Protein AF-A0A941EQD4-F1 (afdb_monomer)

Structure (mmCIF, N/CA/C/O backbone):
data_AF-A0A941EQD4-F1
#
_entry.id   AF-A0A941EQD4-F1
#
loop_
_atom_site.group_PDB
_atom_site.id
_atom_site.type_symbol
_atom_site.label_atom_id
_atom_site.label_alt_id
_atom_site.label_comp_id
_atom_site.label_asym_id
_atom_site.label_entity_id
_atom_site.label_seq_id
_atom_site.pdbx_PDB_ins_code
_atom_site.Cartn_x
_atom_site.Cartn_y
_atom_site.Cartn_z
_atom_site.occupancy
_atom_site.B_iso_or_equiv
_atom_site.auth_seq_id
_atom_site.auth_comp_id
_atom_site.auth_asym_id
_atom_site.auth_atom_id
_atom_site.pdbx_PDB_model_num
ATOM 1 N N . MET A 1 1 ? 32.012 -3.960 -13.580 1.00 45.16 1 MET A N 1
ATOM 2 C CA . MET A 1 1 ? 31.788 -3.316 -14.889 1.00 45.16 1 MET A CA 1
ATOM 3 C C . MET A 1 1 ? 30.312 -3.481 -15.205 1.00 45.16 1 MET A C 1
ATOM 5 O O . MET A 1 1 ? 29.907 -4.589 -15.513 1.00 45.16 1 MET A O 1
ATOM 9 N N . GLY A 1 2 ? 29.496 -2.460 -14.940 1.00 54.94 2 GLY A N 1
ATOM 10 C CA . GLY A 1 2 ? 28.054 -2.496 -15.216 1.00 54.94 2 GLY A CA 1
ATOM 11 C C . GLY A 1 2 ? 27.763 -1.862 -16.572 1.00 54.94 2 GLY A C 1
ATOM 12 O O . GLY A 1 2 ? 28.500 -0.973 -16.991 1.00 54.94 2 GLY A O 1
ATOM 13 N N . ASN A 1 3 ? 26.691 -2.284 -17.233 1.00 59.84 3 ASN A N 1
ATOM 14 C CA . ASN A 1 3 ? 26.283 -1.851 -18.574 1.00 59.84 3 ASN A CA 1
ATOM 15 C C . ASN A 1 3 ? 25.640 -0.442 -18.599 1.00 59.84 3 ASN A C 1
ATOM 17 O O . ASN A 1 3 ? 24.772 -0.141 -19.416 1.00 59.84 3 ASN A O 1
ATOM 21 N N . LEU A 1 4 ? 26.034 0.421 -17.658 1.00 60.41 4 LEU A N 1
ATOM 22 C CA . LEU A 1 4 ? 25.596 1.811 -17.563 1.00 60.41 4 LEU A CA 1
ATOM 23 C C . LEU A 1 4 ? 26.580 2.691 -18.333 1.00 60.41 4 LEU A C 1
ATOM 25 O O . LEU A 1 4 ? 27.538 3.212 -17.765 1.00 60.41 4 LEU A O 1
ATOM 29 N N . ASP A 1 5 ? 26.338 2.843 -19.631 1.00 65.12 5 ASP A N 1
ATOM 30 C CA . ASP A 1 5 ? 27.068 3.792 -20.468 1.00 65.12 5 ASP A CA 1
ATOM 31 C C . ASP A 1 5 ? 26.214 5.054 -20.661 1.00 65.12 5 ASP A C 1
ATOM 33 O O . ASP A 1 5 ? 25.249 5.088 -21.432 1.00 65.12 5 ASP A O 1
ATOM 37 N N . PHE A 1 6 ? 26.535 6.098 -19.897 1.00 65.38 6 PHE A N 1
ATOM 38 C CA . PHE A 1 6 ? 25.880 7.406 -19.991 1.00 65.38 6 PHE A CA 1
ATOM 39 C C . PHE A 1 6 ? 26.385 8.234 -21.179 1.00 65.38 6 PHE A C 1
ATOM 41 O O . PHE A 1 6 ? 25.791 9.265 -21.482 1.00 65.38 6 PHE A O 1
ATOM 48 N N . ASN A 1 7 ? 27.456 7.790 -21.843 1.00 62.72 7 ASN A N 1
ATOM 49 C CA . ASN A 1 7 ? 28.124 8.519 -22.913 1.00 62.72 7 ASN A CA 1
ATOM 50 C C . ASN A 1 7 ? 27.608 8.090 -24.299 1.00 62.72 7 ASN A C 1
ATOM 52 O O . ASN A 1 7 ? 27.364 8.945 -25.143 1.00 62.72 7 ASN A O 1
ATOM 56 N N . ASN A 1 8 ? 27.363 6.788 -24.517 1.00 60.94 8 ASN A N 1
ATOM 57 C CA . ASN A 1 8 ? 26.774 6.268 -25.768 1.00 60.94 8 ASN A CA 1
ATOM 58 C C . ASN A 1 8 ? 25.249 6.078 -25.716 1.00 60.94 8 ASN A C 1
ATOM 60 O O . ASN A 1 8 ? 24.570 6.229 -26.732 1.00 60.94 8 ASN A O 1
ATOM 64 N N . HIS A 1 9 ? 24.686 5.741 -24.548 1.00 65.19 9 HIS A N 1
ATOM 65 C CA . HIS A 1 9 ? 23.273 5.364 -24.411 1.00 65.19 9 HIS A CA 1
ATOM 66 C C . HIS A 1 9 ? 22.626 5.973 -23.160 1.00 65.19 9 HIS A C 1
ATOM 68 O O . HIS A 1 9 ? 22.003 5.283 -22.348 1.00 65.19 9 HIS A O 1
ATOM 74 N N . ALA A 1 10 ? 22.720 7.301 -23.031 1.00 71.38 10 ALA A N 1
ATOM 75 C CA . ALA A 1 10 ? 22.167 8.058 -21.904 1.00 71.38 10 ALA A CA 1
ATOM 76 C C . ALA A 1 10 ? 20.686 7.734 -21.611 1.00 71.38 10 ALA A C 1
ATOM 78 O O . ALA A 1 10 ? 20.308 7.573 -20.451 1.00 71.38 10 ALA A O 1
ATOM 79 N N . GLY A 1 11 ? 19.853 7.568 -22.648 1.00 69.69 11 GLY A N 1
ATOM 80 C CA . GLY A 1 11 ? 18.429 7.246 -22.488 1.00 69.69 11 GLY A CA 1
ATOM 81 C C . GLY A 1 11 ? 18.164 5.868 -21.865 1.00 69.69 11 GLY A C 1
ATOM 82 O O . GLY A 1 11 ? 17.282 5.734 -21.018 1.00 69.69 11 GLY A O 1
ATOM 83 N N . PHE A 1 12 ? 18.957 4.856 -22.228 1.00 72.75 12 PHE A N 1
ATOM 84 C CA . PHE A 1 12 ? 18.855 3.505 -21.665 1.00 72.75 12 PHE A CA 1
ATOM 85 C C . PHE A 1 12 ? 19.304 3.483 -20.200 1.00 72.75 12 PHE A C 1
ATOM 87 O O . PHE A 1 12 ? 18.604 2.958 -19.333 1.00 72.75 12 PHE A O 1
ATOM 94 N N . SER A 1 13 ? 20.435 4.123 -19.908 1.00 76.31 13 SER A N 1
ATOM 95 C CA . SER A 1 13 ? 20.984 4.197 -18.554 1.00 76.31 13 SER A CA 1
ATOM 96 C C . SER A 1 13 ? 20.047 4.948 -17.600 1.00 76.31 13 SER A C 1
ATOM 98 O O . SER A 1 13 ? 19.822 4.508 -16.471 1.00 76.31 13 SER A O 1
ATOM 100 N N . TRP A 1 14 ? 19.420 6.033 -18.068 1.00 78.31 14 TRP A N 1
ATOM 101 C CA . TRP A 1 14 ? 18.414 6.767 -17.298 1.00 78.31 14 TRP A CA 1
ATOM 102 C C . TRP A 1 14 ? 17.153 5.935 -17.038 1.00 78.31 14 TRP A C 1
ATOM 104 O O . TRP A 1 14 ? 16.650 5.920 -15.915 1.00 78.31 14 TRP A O 1
ATOM 114 N N . TYR A 1 15 ? 16.674 5.184 -18.037 1.00 73.94 15 TYR A N 1
ATOM 115 C CA . TYR A 1 15 ? 15.550 4.260 -17.867 1.00 73.94 15 TYR A CA 1
ATOM 116 C C . TYR A 1 15 ? 15.835 3.212 -16.784 1.00 73.94 15 TYR 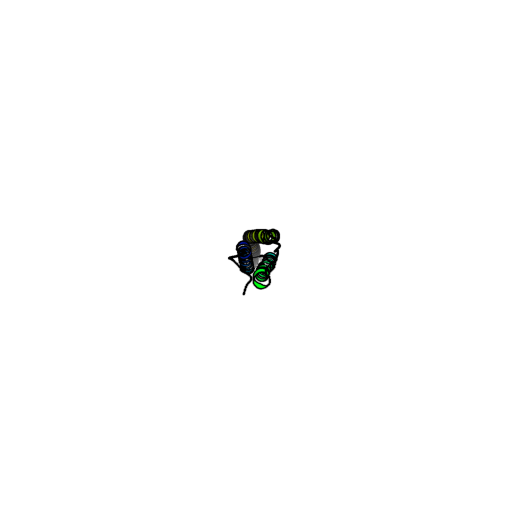A C 1
ATOM 118 O O . TYR A 1 15 ? 15.015 3.025 -15.888 1.00 73.94 15 TYR A O 1
ATOM 126 N N . CYS A 1 16 ? 17.010 2.579 -16.811 1.00 77.06 16 CYS A N 1
ATOM 127 C CA . CYS A 1 16 ? 17.413 1.587 -15.813 1.00 77.06 16 CYS A CA 1
ATOM 128 C C . CYS A 1 16 ? 17.450 2.161 -14.388 1.00 77.06 16 CYS A C 1
ATOM 130 O O . CYS A 1 16 ? 16.986 1.507 -13.453 1.00 77.06 16 CYS A O 1
ATOM 132 N N . ILE A 1 17 ? 17.940 3.394 -14.218 1.00 80.44 17 ILE A N 1
ATOM 133 C CA . ILE A 1 17 ? 17.944 4.083 -12.918 1.00 80.44 17 ILE A CA 1
ATOM 134 C C . ILE A 1 17 ? 16.521 4.388 -12.457 1.00 80.44 17 ILE A C 1
ATOM 136 O O . ILE A 1 17 ? 16.171 4.063 -11.326 1.00 80.44 17 ILE A O 1
ATOM 140 N N . LEU A 1 18 ? 15.683 4.974 -13.317 1.00 80.75 18 LEU A N 1
ATOM 141 C CA . LEU A 1 18 ? 14.283 5.269 -12.994 1.00 80.75 18 LEU A CA 1
ATOM 142 C C . LEU A 1 18 ? 13.521 3.999 -12.591 1.00 80.75 18 LEU A C 1
ATOM 144 O O . LEU A 1 18 ? 12.747 4.007 -11.633 1.00 80.75 18 LEU A O 1
ATOM 148 N N . LEU A 1 19 ? 13.774 2.899 -13.299 1.00 81.25 19 LEU A N 1
ATOM 149 C CA . LEU A 1 19 ? 13.196 1.586 -13.040 1.00 81.25 19 LEU A CA 1
ATOM 150 C C . LEU A 1 19 ? 13.639 1.039 -11.673 1.00 81.25 19 LEU A C 1
ATOM 152 O O . LEU A 1 19 ? 12.798 0.616 -10.876 1.00 81.25 19 LEU A O 1
ATOM 156 N N . ALA A 1 20 ? 14.940 1.110 -11.374 1.00 80.56 20 ALA A N 1
ATOM 157 C CA . ALA A 1 20 ? 15.501 0.682 -10.097 1.00 80.56 20 ALA A CA 1
ATOM 158 C C . ALA A 1 20 ? 14.976 1.535 -8.930 1.00 80.56 20 ALA A C 1
ATOM 160 O O . ALA A 1 20 ? 14.495 0.987 -7.938 1.00 80.56 20 ALA A O 1
ATOM 161 N N . VAL A 1 21 ? 14.984 2.865 -9.064 1.00 83.75 21 VAL A N 1
ATOM 162 C CA . VAL A 1 21 ? 14.472 3.803 -8.049 1.00 83.75 21 VAL A CA 1
ATOM 163 C C . VAL A 1 21 ? 12.985 3.562 -7.784 1.00 83.75 21 VAL A C 1
ATOM 165 O O . VAL A 1 21 ? 12.573 3.492 -6.626 1.00 83.75 21 VAL A O 1
ATOM 168 N N . SER A 1 22 ? 12.183 3.368 -8.833 1.00 79.75 22 SER A N 1
ATOM 169 C CA . SER A 1 22 ? 10.762 3.026 -8.704 1.00 79.75 22 SER A CA 1
ATOM 170 C C . SER A 1 22 ? 10.565 1.704 -7.951 1.00 79.75 22 SER A C 1
ATOM 172 O O . SER A 1 22 ? 9.764 1.639 -7.017 1.00 79.75 22 SER A O 1
ATOM 174 N N . GLY A 1 23 ? 11.334 0.662 -8.292 1.00 80.12 23 GLY A N 1
ATOM 175 C CA . GLY A 1 23 ? 11.295 -0.633 -7.606 1.00 80.12 23 GLY A CA 1
ATOM 176 C C . GLY A 1 23 ? 11.616 -0.534 -6.111 1.00 80.12 23 GLY A C 1
ATOM 177 O O . GLY A 1 23 ? 10.887 -1.094 -5.289 1.00 80.12 23 GLY A O 1
ATOM 178 N N . VAL A 1 24 ? 12.645 0.240 -5.745 1.00 83.75 24 VAL A N 1
ATOM 179 C CA . VAL A 1 24 ? 12.999 0.509 -4.338 1.00 83.75 24 VAL A CA 1
ATOM 180 C C . VAL A 1 24 ? 11.874 1.246 -3.612 1.00 83.75 24 VAL A C 1
ATOM 182 O O . VAL A 1 24 ? 11.531 0.872 -2.490 1.00 83.75 24 VAL A O 1
ATOM 185 N N . LEU A 1 25 ? 11.258 2.253 -4.241 1.00 82.75 25 LEU A N 1
ATOM 186 C CA . LEU A 1 25 ? 10.125 2.976 -3.655 1.00 82.75 25 LEU A CA 1
ATOM 187 C C . LEU A 1 25 ? 8.949 2.037 -3.350 1.00 82.75 25 LEU A C 1
ATOM 189 O O . LEU A 1 25 ? 8.408 2.068 -2.245 1.00 82.75 25 LEU A O 1
ATOM 193 N N . LEU A 1 26 ? 8.573 1.185 -4.311 1.00 79.94 26 LEU A N 1
ATOM 194 C CA . LEU A 1 26 ? 7.503 0.188 -4.169 1.00 79.94 26 LEU A CA 1
ATOM 195 C C . LEU A 1 26 ? 7.805 -0.832 -3.060 1.00 79.94 26 LEU A C 1
ATOM 197 O O . LEU A 1 26 ? 6.924 -1.154 -2.258 1.00 79.94 26 LEU A O 1
ATOM 201 N N . LEU A 1 27 ? 9.054 -1.293 -2.961 1.00 83.94 27 LEU A N 1
ATOM 202 C CA . LEU A 1 27 ? 9.502 -2.160 -1.870 1.00 83.94 27 LEU A CA 1
ATOM 203 C C . LEU A 1 27 ? 9.404 -1.458 -0.513 1.00 83.94 27 LEU A C 1
ATOM 205 O O . LEU A 1 27 ? 8.849 -2.035 0.419 1.00 83.94 27 LEU A O 1
ATOM 209 N N . GLY A 1 28 ? 9.852 -0.205 -0.408 1.00 81.69 28 GLY A N 1
ATOM 210 C CA . GLY A 1 28 ? 9.721 0.596 0.812 1.00 81.69 28 GLY A CA 1
ATOM 211 C C . GLY A 1 28 ? 8.260 0.793 1.230 1.00 81.69 28 GLY A C 1
ATOM 212 O O . GLY A 1 28 ? 7.913 0.626 2.400 1.00 81.69 28 GLY A O 1
ATOM 213 N N . LEU A 1 29 ? 7.377 1.054 0.261 1.00 75.62 29 LEU A N 1
ATOM 214 C CA . LEU A 1 29 ? 5.934 1.189 0.481 1.00 75.62 29 LEU A CA 1
ATOM 215 C C . LEU A 1 29 ? 5.280 -0.117 0.968 1.00 75.62 29 LEU A C 1
ATOM 217 O O . LEU A 1 29 ? 4.332 -0.069 1.753 1.00 75.62 29 LEU A O 1
ATOM 221 N N . SER A 1 30 ? 5.788 -1.284 0.560 1.00 79.44 30 SER A N 1
ATOM 222 C CA . SER A 1 30 ? 5.282 -2.599 0.990 1.00 79.44 30 SER A CA 1
ATOM 223 C C . SER A 1 30 ? 5.468 -2.866 2.494 1.00 79.44 30 SER A C 1
ATOM 225 O O . SER A 1 30 ? 4.657 -3.550 3.137 1.00 79.44 30 SER A O 1
ATOM 227 N N . VAL A 1 31 ? 6.515 -2.292 3.094 1.00 78.56 31 VAL A N 1
ATOM 228 C CA . VAL A 1 31 ? 6.846 -2.513 4.511 1.00 78.56 31 VAL A CA 1
ATOM 229 C C . VAL A 1 31 ? 5.975 -1.664 5.448 1.00 78.56 31 VAL A C 1
ATOM 231 O O . VAL A 1 31 ? 5.867 -1.986 6.631 1.00 78.56 31 VAL A O 1
ATOM 234 N N . LEU A 1 32 ? 5.291 -0.633 4.936 1.00 77.06 32 LEU A N 1
ATOM 235 C CA . LEU A 1 32 ? 4.507 0.298 5.750 1.00 77.06 32 LEU A CA 1
ATOM 236 C C . LEU A 1 32 ? 3.356 -0.399 6.509 1.00 77.06 32 LEU A C 1
ATOM 238 O O . LEU A 1 32 ? 2.511 -1.074 5.903 1.00 77.06 32 LEU A O 1
ATOM 242 N N . PRO A 1 33 ? 3.262 -0.202 7.839 1.00 61.28 33 PRO A N 1
ATOM 243 C CA . PRO A 1 33 ? 2.171 -0.741 8.637 1.00 61.28 33 PRO A CA 1
ATOM 244 C C . PRO A 1 33 ? 0.870 0.017 8.333 1.00 61.28 33 PRO A C 1
ATOM 246 O O . PRO A 1 33 ? 0.769 1.221 8.546 1.00 61.28 33 PRO A O 1
ATOM 249 N N . GLY A 1 34 ? -0.147 -0.694 7.837 1.00 64.44 34 GLY A N 1
ATOM 250 C CA . GLY A 1 34 ? -1.462 -0.118 7.515 1.00 64.44 34 GLY A CA 1
ATOM 251 C C . GLY A 1 34 ? -1.992 -0.472 6.125 1.00 64.44 34 GLY A C 1
ATOM 252 O O . GLY A 1 34 ? -3.183 -0.287 5.871 1.00 64.44 34 GLY A O 1
ATOM 253 N N . LEU A 1 35 ? -1.152 -1.030 5.249 1.00 64.38 35 LEU A N 1
ATOM 254 C CA . LEU A 1 35 ? -1.599 -1.577 3.971 1.00 64.38 35 LEU A CA 1
ATOM 255 C C . LEU A 1 35 ? -2.291 -2.932 4.160 1.00 64.38 35 LEU A C 1
ATOM 257 O O . LEU A 1 35 ? -1.882 -3.762 4.973 1.00 64.38 35 LEU A O 1
ATOM 261 N N . ASN A 1 36 ? -3.337 -3.159 3.364 1.00 71.00 36 ASN A N 1
ATOM 262 C CA . ASN A 1 36 ? -4.022 -4.446 3.288 1.00 71.00 36 ASN A CA 1
ATOM 263 C C . ASN A 1 36 ? -3.044 -5.539 2.811 1.00 71.00 36 ASN A C 1
ATOM 265 O O . ASN A 1 36 ? -2.132 -5.234 2.043 1.00 71.00 36 ASN A O 1
ATOM 269 N N . VAL A 1 37 ? -3.229 -6.799 3.223 1.00 78.06 37 VAL A N 1
ATOM 270 C CA 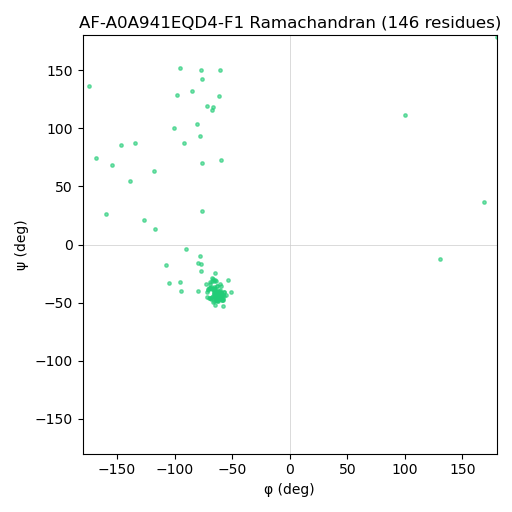. VAL A 1 37 ? -2.294 -7.903 2.899 1.00 78.06 37 VAL A CA 1
ATOM 271 C C . VAL A 1 37 ? -2.087 -8.027 1.389 1.00 78.06 37 VAL A C 1
ATOM 273 O O . VAL A 1 37 ? -0.950 -8.086 0.932 1.00 78.06 37 VAL A O 1
ATOM 276 N N . ALA A 1 38 ? -3.173 -7.936 0.614 1.00 71.50 38 ALA A N 1
ATOM 277 C CA . ALA A 1 38 ? -3.109 -7.879 -0.844 1.00 71.50 38 ALA A CA 1
ATOM 278 C C . ALA A 1 38 ? -2.263 -6.689 -1.333 1.00 71.50 38 ALA A C 1
ATOM 280 O O . ALA A 1 38 ? -1.354 -6.866 -2.132 1.00 71.50 38 ALA A O 1
ATOM 281 N N . GLY A 1 39 ? -2.479 -5.488 -0.789 1.00 72.19 39 GLY A N 1
ATOM 282 C CA . GLY A 1 39 ? -1.671 -4.313 -1.123 1.00 72.19 39 GLY A CA 1
ATOM 283 C C . GLY A 1 39 ? -0.180 -4.534 -0.860 1.00 72.19 39 GLY A C 1
ATOM 284 O O . GLY A 1 39 ? 0.635 -4.232 -1.723 1.00 72.19 39 GLY A O 1
ATOM 285 N N . ARG A 1 40 ? 0.198 -5.121 0.281 1.00 78.62 40 ARG A N 1
ATOM 286 C CA . ARG A 1 40 ? 1.608 -5.418 0.594 1.00 78.62 40 ARG A CA 1
ATOM 287 C C . ARG A 1 40 ? 2.200 -6.437 -0.375 1.00 78.62 40 ARG A C 1
ATOM 289 O O . ARG A 1 40 ? 3.261 -6.186 -0.933 1.00 78.62 40 ARG A O 1
ATOM 296 N N . VAL A 1 41 ? 1.500 -7.545 -0.624 1.00 78.94 41 VAL A N 1
ATOM 297 C CA . VAL A 1 41 ? 1.974 -8.608 -1.527 1.00 78.94 41 VAL A CA 1
ATOM 298 C C . VAL A 1 41 ? 2.134 -8.089 -2.953 1.00 78.94 41 VAL A C 1
ATOM 300 O O . VAL A 1 41 ? 3.160 -8.351 -3.574 1.00 78.94 4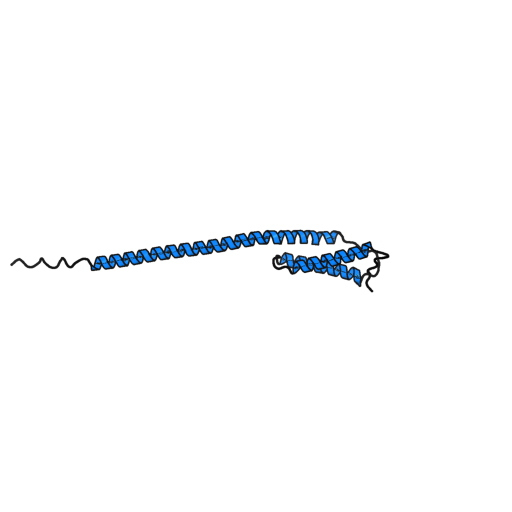1 VAL A O 1
ATOM 303 N N . LEU A 1 42 ? 1.182 -7.302 -3.464 1.00 78.94 42 LEU A N 1
ATOM 304 C CA . LEU A 1 42 ? 1.335 -6.726 -4.794 1.00 78.94 42 LEU A CA 1
ATOM 305 C C . LEU A 1 42 ? 2.469 -5.681 -4.841 1.00 78.94 42 LEU A C 1
ATOM 307 O O . LEU A 1 42 ? 3.299 -5.759 -5.740 1.00 78.94 42 LEU A O 1
ATOM 311 N N . ASN A 1 43 ? 2.583 -4.752 -3.880 1.00 80.19 43 ASN A N 1
ATOM 312 C CA . ASN A 1 43 ? 3.712 -3.802 -3.853 1.00 80.19 43 ASN A CA 1
ATOM 313 C C . ASN A 1 43 ? 5.068 -4.526 -3.755 1.00 80.19 43 ASN A C 1
ATOM 315 O O . ASN A 1 43 ? 6.033 -4.096 -4.380 1.00 80.19 43 ASN A O 1
ATOM 319 N N . LEU A 1 44 ? 5.131 -5.648 -3.026 1.00 81.56 44 LEU A N 1
ATOM 320 C CA . LEU A 1 44 ? 6.318 -6.499 -2.941 1.00 81.56 44 LEU A CA 1
ATOM 321 C C . LEU A 1 44 ? 6.650 -7.146 -4.294 1.00 81.56 44 LEU A C 1
ATOM 323 O O . LEU A 1 44 ? 7.777 -7.021 -4.756 1.00 81.56 44 LEU A O 1
ATOM 327 N N . LEU A 1 45 ? 5.680 -7.810 -4.934 1.00 81.75 45 LEU A N 1
ATOM 328 C CA . LEU A 1 45 ? 5.866 -8.493 -6.221 1.00 81.75 45 LEU A CA 1
ATOM 329 C C . LEU A 1 45 ? 6.273 -7.519 -7.326 1.00 81.75 45 LEU A C 1
ATOM 331 O O . LEU A 1 45 ? 7.218 -7.784 -8.065 1.00 81.75 45 LEU A O 1
ATOM 335 N N . PHE A 1 46 ? 5.596 -6.373 -7.416 1.00 80.44 46 PHE A N 1
ATOM 336 C CA . PHE A 1 46 ? 5.936 -5.346 -8.394 1.00 80.44 46 PHE A CA 1
ATOM 337 C C . PHE A 1 46 ? 7.262 -4.673 -8.054 1.00 80.44 46 PHE A C 1
ATOM 339 O O . PHE A 1 46 ? 8.109 -4.571 -8.930 1.00 80.44 46 PHE A O 1
ATOM 346 N N . GLY A 1 47 ? 7.503 -4.277 -6.803 1.00 78.88 47 GLY A N 1
ATOM 347 C CA . GLY A 1 47 ? 8.780 -3.684 -6.402 1.00 78.88 47 GLY A CA 1
ATOM 348 C C . GLY A 1 47 ? 9.969 -4.603 -6.688 1.00 78.88 47 GLY A C 1
ATOM 349 O O . GLY A 1 47 ? 10.958 -4.160 -7.265 1.00 78.88 47 GLY A O 1
ATOM 350 N N . LEU A 1 48 ? 9.839 -5.898 -6.386 1.00 82.62 48 LEU A N 1
ATOM 351 C CA . LEU A 1 48 ? 10.863 -6.902 -6.670 1.00 82.62 48 LEU A CA 1
ATOM 352 C C . LEU A 1 48 ? 11.009 -7.175 -8.174 1.00 82.62 48 LEU A C 1
ATOM 354 O O . LEU A 1 48 ? 12.129 -7.321 -8.650 1.00 82.62 48 LEU A O 1
ATOM 358 N N . GLY A 1 49 ? 9.911 -7.186 -8.935 1.00 81.31 49 GLY A N 1
ATOM 359 C CA . GLY A 1 49 ? 9.943 -7.312 -10.395 1.00 81.31 49 GLY A CA 1
ATOM 360 C C . GLY A 1 49 ? 10.616 -6.118 -11.077 1.00 81.31 49 GLY A C 1
ATOM 361 O O . GLY A 1 49 ? 11.461 -6.303 -11.947 1.00 81.31 49 GLY A O 1
ATOM 362 N N . PHE A 1 50 ? 10.307 -4.895 -10.640 1.00 78.06 50 PHE A N 1
ATOM 363 C CA . PHE A 1 50 ? 10.904 -3.657 -11.146 1.00 78.06 50 PHE A CA 1
ATOM 364 C C . PHE A 1 50 ? 12.381 -3.531 -10.777 1.00 78.06 50 PHE A C 1
ATOM 366 O O . PHE A 1 50 ? 13.211 -3.245 -11.640 1.00 78.06 50 PHE A O 1
ATOM 373 N N . LEU A 1 51 ? 12.720 -3.797 -9.513 1.00 82.19 51 LEU A N 1
ATOM 374 C CA . LEU A 1 51 ? 14.099 -3.776 -9.039 1.00 82.19 51 LEU A CA 1
ATOM 375 C C . LEU A 1 51 ? 14.928 -4.893 -9.686 1.00 82.19 51 LEU A C 1
ATOM 377 O O . LEU A 1 51 ? 16.047 -4.651 -10.126 1.00 82.19 51 LEU A O 1
ATOM 381 N N . GLY A 1 52 ? 14.364 -6.097 -9.793 1.00 80.31 52 GLY A N 1
ATOM 382 C CA . GLY A 1 52 ? 14.994 -7.246 -10.435 1.00 80.31 52 GLY A CA 1
ATOM 383 C C . GLY A 1 52 ? 15.232 -7.020 -11.925 1.00 80.31 52 GLY A C 1
ATOM 384 O O . GLY A 1 52 ? 16.334 -7.271 -12.403 1.00 80.31 52 GLY A O 1
ATOM 385 N N . TYR A 1 53 ? 14.249 -6.476 -12.649 1.00 74.88 53 TYR A N 1
ATOM 386 C CA . TYR A 1 53 ? 14.398 -6.155 -14.070 1.00 74.88 53 TYR A CA 1
ATOM 387 C C . TYR A 1 53 ? 15.401 -5.013 -14.300 1.00 74.88 53 TYR A C 1
ATOM 389 O O . TYR A 1 53 ? 16.216 -5.089 -15.216 1.00 74.88 53 TYR A O 1
ATOM 397 N N . GLY A 1 54 ? 15.425 -3.996 -13.430 1.00 74.44 54 GLY A N 1
ATOM 398 C CA . GLY A 1 54 ? 16.447 -2.945 -13.459 1.00 74.44 54 GLY A CA 1
ATOM 399 C C . GLY A 1 54 ? 17.851 -3.487 -13.209 1.00 74.44 54 GLY A C 1
ATOM 400 O O . GLY A 1 54 ? 18.753 -3.231 -14.002 1.00 74.44 54 GLY A O 1
ATOM 401 N N . CYS A 1 55 ? 18.033 -4.309 -12.174 1.00 77.50 55 CYS A N 1
ATOM 402 C CA . CYS A 1 55 ? 19.308 -4.982 -11.918 1.00 77.50 55 CYS A CA 1
ATOM 403 C C . CYS A 1 55 ? 19.727 -5.898 -13.075 1.00 77.50 55 CYS A C 1
ATOM 405 O O . CYS A 1 55 ? 20.902 -5.910 -13.435 1.00 77.50 55 CYS A O 1
ATOM 407 N N . TYR A 1 56 ? 18.787 -6.621 -13.691 1.00 75.94 56 TYR A N 1
ATOM 408 C CA . TYR A 1 56 ? 19.048 -7.454 -14.866 1.00 75.94 56 TYR A CA 1
ATOM 409 C C . TYR A 1 56 ? 19.600 -6.623 -16.031 1.00 75.94 56 TYR A C 1
ATOM 411 O O . TYR A 1 56 ? 20.634 -6.966 -16.603 1.00 75.94 56 TYR A O 1
ATOM 419 N N . LEU A 1 57 ? 18.968 -5.488 -16.338 1.00 75.38 57 LEU A N 1
ATOM 420 C CA . LEU A 1 57 ? 19.421 -4.596 -17.406 1.00 75.38 57 LEU A CA 1
ATOM 421 C C . LEU A 1 57 ? 20.772 -3.923 -17.102 1.00 75.38 57 LEU A C 1
ATOM 423 O O . LEU A 1 57 ? 21.534 -3.649 -18.026 1.00 75.38 57 LEU A O 1
ATOM 427 N N . ILE A 1 58 ? 21.087 -3.681 -15.825 1.00 72.69 58 ILE A N 1
ATOM 428 C CA . ILE A 1 58 ? 22.337 -3.034 -15.390 1.00 72.69 58 ILE A CA 1
ATOM 429 C C . ILE A 1 58 ? 23.526 -4.009 -15.377 1.00 72.69 58 ILE A C 1
ATOM 431 O O . ILE A 1 58 ? 24.635 -3.614 -15.738 1.00 72.69 58 ILE A O 1
ATOM 435 N N . PHE A 1 59 ? 23.325 -5.259 -14.945 1.00 73.12 59 PHE A N 1
ATOM 436 C CA . PHE A 1 59 ? 24.416 -6.220 -14.721 1.00 73.12 59 PHE A CA 1
ATOM 437 C C . PHE A 1 59 ? 24.544 -7.314 -15.785 1.00 73.12 59 PHE A C 1
ATOM 439 O O . PHE A 1 59 ? 25.654 -7.770 -16.035 1.00 73.12 59 PHE A O 1
ATOM 446 N N . LEU A 1 60 ? 23.438 -7.772 -16.375 1.00 67.62 60 LEU A N 1
ATOM 447 C CA . LEU A 1 60 ? 23.417 -8.952 -17.253 1.00 67.62 60 LEU A CA 1
ATOM 448 C C . LEU A 1 60 ? 23.243 -8.604 -18.734 1.00 67.62 60 LEU A C 1
ATOM 450 O O . LEU A 1 60 ? 23.537 -9.427 -19.601 1.00 67.62 60 LEU A O 1
ATOM 454 N N . PHE A 1 61 ? 22.790 -7.395 -19.051 1.00 64.62 61 PHE A N 1
ATOM 455 C CA . PHE A 1 61 ? 22.616 -6.960 -20.432 1.00 64.62 61 PHE A CA 1
ATOM 456 C C . PHE A 1 61 ? 23.934 -6.404 -20.989 1.00 64.62 61 PHE A C 1
ATOM 458 O O . PHE A 1 61 ? 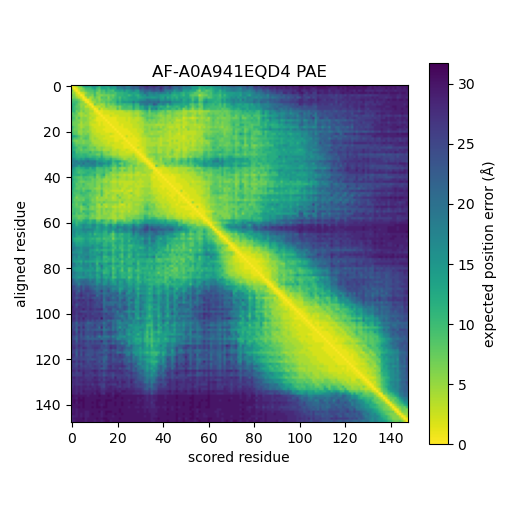24.569 -5.607 -20.319 1.00 64.62 61 PHE A O 1
ATOM 465 N N . HIS A 1 62 ? 24.356 -6.824 -22.188 1.00 60.44 62 HIS A N 1
ATOM 466 C CA . HIS A 1 62 ? 25.684 -6.512 -22.760 1.00 60.44 62 HIS A CA 1
ATOM 467 C C . HIS A 1 62 ? 25.625 -5.674 -24.059 1.00 60.44 62 HIS A C 1
ATOM 469 O O . HIS A 1 62 ? 26.623 -5.550 -24.762 1.00 60.44 62 HIS A O 1
ATOM 475 N N . GLY A 1 63 ? 24.463 -5.088 -24.381 1.00 56.53 63 GLY A N 1
ATOM 476 C CA . GLY A 1 63 ? 24.267 -4.246 -25.571 1.00 56.53 63 GLY A CA 1
ATOM 477 C C . GLY A 1 63 ? 23.595 -4.987 -26.735 1.00 56.53 63 GLY A C 1
ATOM 478 O O . GLY A 1 63 ? 24.160 -5.892 -27.335 1.00 56.53 63 GLY A O 1
ATOM 479 N N . GLY A 1 64 ? 22.359 -4.599 -27.050 1.00 64.31 64 GLY A N 1
ATOM 480 C CA . GLY A 1 64 ? 21.485 -5.176 -28.081 1.00 64.31 64 GLY A CA 1
ATOM 481 C C . GLY A 1 64 ? 20.140 -4.434 -28.108 1.00 64.31 64 GLY A C 1
ATOM 482 O O . GLY A 1 64 ? 19.946 -3.528 -27.299 1.00 64.31 64 GLY A O 1
ATOM 483 N N . GLN A 1 65 ? 19.201 -4.786 -29.000 1.00 52.41 65 GLN A N 1
ATOM 484 C CA . GLN A 1 65 ? 17.868 -4.158 -29.014 1.00 52.41 65 GLN A CA 1
ATOM 485 C C . GLN A 1 65 ? 17.075 -4.515 -27.749 1.00 52.41 65 GLN A C 1
ATOM 487 O O . GLN A 1 65 ? 16.776 -5.680 -27.494 1.00 52.41 65 GLN A O 1
ATOM 492 N N . TYR A 1 66 ? 16.726 -3.503 -26.955 1.00 59.31 66 TYR A N 1
ATOM 493 C CA . TYR A 1 66 ? 15.922 -3.649 -25.743 1.00 59.31 66 TYR A CA 1
ATOM 494 C C . TYR A 1 66 ? 14.459 -3.323 -26.030 1.00 59.31 66 TYR A C 1
ATOM 496 O O . TYR A 1 66 ? 14.126 -2.247 -26.528 1.00 59.31 66 TYR A O 1
ATOM 504 N N . LEU A 1 67 ? 13.572 -4.236 -25.638 1.00 58.19 67 LEU A N 1
ATOM 505 C CA . LEU A 1 67 ? 12.142 -3.968 -25.611 1.00 58.19 67 LEU A CA 1
ATOM 506 C C . LEU A 1 67 ? 11.810 -3.182 -24.344 1.00 58.19 67 LEU A C 1
ATOM 508 O O . LEU A 1 67 ? 11.765 -3.714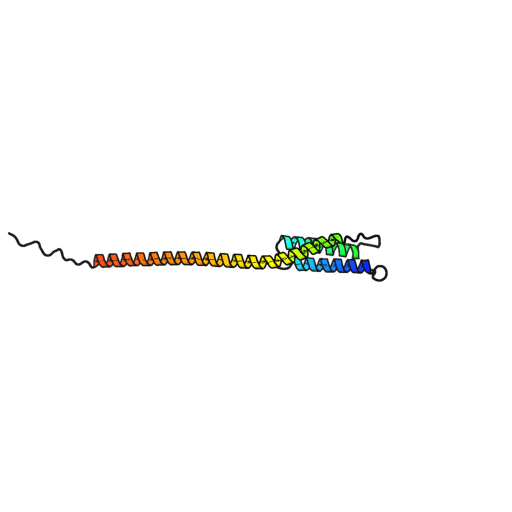 -23.231 1.00 58.19 67 LEU A O 1
ATOM 512 N N . VAL A 1 68 ? 11.587 -1.884 -24.527 1.00 62.38 68 VAL A N 1
ATOM 513 C CA . VAL A 1 68 ? 11.106 -1.012 -23.463 1.00 62.38 68 VAL A CA 1
ATOM 514 C C . VAL A 1 68 ? 9.609 -1.249 -23.294 1.00 62.38 68 VAL A C 1
ATOM 516 O O . VAL A 1 68 ? 8.777 -0.651 -23.974 1.00 62.38 68 VAL A O 1
ATOM 519 N N . PHE A 1 69 ? 9.246 -2.140 -22.374 1.00 64.44 69 PHE A N 1
ATOM 520 C CA . PHE A 1 69 ? 7.854 -2.362 -21.993 1.00 64.44 69 PHE A CA 1
ATOM 521 C C . PHE A 1 69 ? 7.362 -1.229 -21.083 1.00 64.44 69 PHE A C 1
ATOM 523 O O . PHE A 1 69 ? 7.089 -1.433 -19.902 1.00 64.44 69 PHE A O 1
ATOM 530 N N . PHE A 1 70 ? 7.191 -0.025 -21.637 1.00 60.12 70 PHE A N 1
ATOM 531 C CA . PHE A 1 70 ? 6.526 1.088 -20.941 1.00 60.12 70 PHE A CA 1
ATOM 532 C C . PHE A 1 70 ? 5.139 0.687 -20.416 1.00 60.12 70 PHE A C 1
ATOM 534 O O . PHE A 1 70 ? 4.705 1.151 -19.365 1.00 60.12 70 PHE A O 1
ATOM 541 N N . GLN A 1 71 ? 4.463 -0.241 -21.097 1.00 59.00 71 GLN A N 1
ATOM 542 C CA . GLN A 1 71 ? 3.176 -0.776 -20.664 1.00 59.00 71 GLN A CA 1
ATOM 543 C C . GLN A 1 71 ? 3.267 -1.609 -19.375 1.00 59.00 71 GLN A C 1
ATOM 545 O O . GLN A 1 71 ? 2.331 -1.589 -18.576 1.00 59.00 71 GLN A O 1
ATOM 550 N N . ALA A 1 72 ? 4.403 -2.263 -19.101 1.00 62.25 72 ALA A N 1
ATOM 551 C CA . ALA A 1 72 ? 4.619 -2.940 -17.822 1.00 62.25 72 ALA A CA 1
ATOM 552 C C . ALA A 1 72 ? 4.658 -1.942 -16.655 1.00 62.25 72 ALA A C 1
ATOM 554 O O . ALA A 1 72 ? 4.311 -2.311 -15.539 1.00 62.25 72 ALA A O 1
ATOM 555 N N . PHE A 1 73 ? 4.999 -0.674 -16.920 1.00 65.00 73 PHE A N 1
ATOM 556 C CA . PHE A 1 73 ? 4.999 0.440 -15.965 1.00 65.00 73 PHE A CA 1
ATOM 557 C C . PHE A 1 73 ? 3.599 0.997 -15.656 1.00 65.00 73 PHE A C 1
ATOM 559 O O . PHE A 1 73 ? 3.413 1.657 -14.639 1.00 65.00 73 PHE A O 1
ATOM 566 N N . ILE A 1 74 ? 2.581 0.706 -16.469 1.00 70.19 74 ILE A N 1
ATOM 567 C CA . ILE A 1 74 ? 1.202 1.153 -16.206 1.00 70.19 74 ILE A CA 1
ATOM 568 C C . ILE A 1 74 ? 0.597 0.383 -15.026 1.00 70.19 74 ILE A C 1
ATOM 570 O O . ILE A 1 74 ? -0.052 0.965 -14.155 1.00 70.19 74 ILE A O 1
ATOM 574 N N . VAL A 1 75 ? 0.862 -0.922 -14.963 1.00 67.56 75 VAL A N 1
ATOM 575 C CA . VAL A 1 75 ? 0.386 -1.806 -13.893 1.00 67.56 75 VAL A CA 1
ATOM 576 C C . VAL A 1 75 ? 0.830 -1.350 -12.492 1.00 67.56 75 VAL A C 1
ATOM 578 O O . VAL A 1 75 ? -0.050 -1.173 -11.649 1.00 67.56 75 VAL A O 1
ATOM 581 N N . PRO A 1 76 ? 2.121 -1.093 -12.197 1.00 63.78 76 PRO A N 1
ATOM 582 C CA . PRO A 1 76 ? 2.555 -0.615 -10.885 1.00 63.78 76 PRO A CA 1
ATOM 583 C C . PRO A 1 76 ? 2.028 0.789 -10.565 1.00 63.78 76 PRO A C 1
ATOM 585 O O . PRO A 1 76 ? 1.756 1.057 -9.402 1.00 63.78 76 PRO A O 1
ATOM 588 N N . VAL A 1 77 ? 1.828 1.677 -11.549 1.00 71.75 77 VAL A N 1
ATOM 589 C CA . VAL A 1 77 ? 1.269 3.021 -11.311 1.00 71.75 77 VAL A CA 1
ATOM 590 C C . VAL A 1 77 ? -0.196 2.923 -10.888 1.00 71.75 77 VAL A C 1
ATOM 592 O O . VAL A 1 77 ? -0.589 3.521 -9.885 1.00 71.75 77 VAL A O 1
ATOM 595 N N . LEU A 1 78 ? -0.999 2.110 -11.581 1.00 75.94 78 LEU A N 1
ATOM 596 C CA . LEU A 1 78 ? -2.376 1.799 -11.174 1.00 75.94 78 LEU A CA 1
ATOM 597 C C . LEU A 1 78 ? -2.417 1.205 -9.764 1.00 75.94 78 LEU A C 1
ATOM 599 O O . LEU A 1 78 ? -3.268 1.566 -8.950 1.00 75.94 78 LEU A O 1
ATOM 603 N N . LEU A 1 79 ? -1.466 0.330 -9.453 1.00 68.31 79 LEU A N 1
ATOM 604 C CA . LEU A 1 79 ? -1.357 -0.313 -8.153 1.00 68.31 79 LEU A CA 1
ATOM 605 C C . LEU A 1 79 ? -0.927 0.620 -7.031 1.00 68.31 79 LEU A C 1
ATOM 607 O O . LEU A 1 79 ? -1.438 0.512 -5.913 1.00 68.31 79 LEU A O 1
ATOM 611 N N . LEU A 1 80 ? -0.031 1.552 -7.333 1.00 69.94 80 LEU A N 1
ATOM 612 C CA . LEU A 1 80 ? 0.394 2.607 -6.432 1.00 69.94 80 LEU A CA 1
ATOM 613 C C . LEU A 1 80 ? -0.795 3.513 -6.098 1.00 69.94 80 LEU A C 1
ATOM 615 O O . LEU A 1 80 ? -1.098 3.727 -4.924 1.00 69.94 80 LEU A O 1
ATOM 619 N N . ILE A 1 81 ? -1.538 3.964 -7.113 1.00 73.44 81 ILE A N 1
ATOM 620 C CA . ILE A 1 81 ? -2.753 4.776 -6.939 1.00 73.44 81 ILE A CA 1
ATOM 621 C C . ILE A 1 81 ? -3.793 4.015 -6.108 1.00 73.44 81 ILE A C 1
ATOM 623 O O . ILE A 1 81 ? -4.398 4.582 -5.191 1.00 73.44 81 ILE A O 1
ATOM 627 N N . ASN A 1 82 ? -3.983 2.723 -6.384 1.00 69.69 82 ASN A N 1
ATOM 628 C CA . ASN A 1 82 ? -4.938 1.898 -5.652 1.00 69.69 82 ASN A CA 1
ATOM 629 C C . ASN A 1 82 ? -4.496 1.657 -4.198 1.00 69.69 82 ASN A C 1
ATOM 631 O O . ASN A 1 82 ? -5.319 1.694 -3.283 1.00 69.69 82 ASN A O 1
ATOM 635 N N . SER A 1 83 ? -3.192 1.503 -3.958 1.00 66.69 83 SER A N 1
ATOM 636 C CA . SER A 1 83 ? -2.618 1.391 -2.612 1.00 66.69 83 SER A CA 1
ATOM 637 C C . SER A 1 83 ? -2.822 2.678 -1.813 1.00 66.69 83 SER A C 1
ATOM 639 O O . SER A 1 83 ? -3.296 2.626 -0.677 1.00 66.69 83 SER A O 1
ATOM 641 N N . ILE A 1 84 ? -2.575 3.844 -2.420 1.00 70.00 84 ILE A N 1
ATOM 642 C CA . ILE A 1 84 ? -2.800 5.156 -1.790 1.00 70.00 84 ILE A CA 1
ATOM 643 C C . ILE A 1 84 ? -4.293 5.369 -1.478 1.00 70.00 84 ILE A C 1
ATOM 645 O O . ILE A 1 84 ? -4.635 5.837 -0.387 1.00 70.00 84 ILE A O 1
ATOM 649 N N . ARG A 1 85 ? -5.205 4.987 -2.386 1.00 69.62 85 ARG A N 1
ATOM 650 C CA . ARG A 1 85 ? -6.660 5.013 -2.125 1.00 69.62 85 ARG A CA 1
ATOM 651 C C . ARG A 1 85 ? -7.051 4.079 -0.981 1.00 69.62 85 ARG A C 1
ATOM 653 O O . ARG A 1 85 ? -7.790 4.500 -0.091 1.00 69.62 85 ARG A O 1
ATOM 660 N N . GLY A 1 86 ? -6.529 2.855 -0.961 1.00 63.19 86 GLY A N 1
ATOM 661 C CA . GLY A 1 86 ? -6.808 1.864 0.080 1.00 63.19 86 GLY A CA 1
ATOM 662 C C . GLY A 1 86 ? -6.413 2.337 1.480 1.00 63.19 86 GLY A C 1
ATOM 663 O O . GLY A 1 86 ? -7.190 2.178 2.423 1.00 63.19 86 GLY A O 1
ATOM 664 N N . VAL A 1 87 ? -5.259 2.996 1.613 1.00 64.12 87 VAL A N 1
ATOM 665 C CA . VAL A 1 87 ? -4.800 3.579 2.886 1.00 64.12 87 VAL A CA 1
ATOM 666 C C . VAL A 1 87 ? -5.756 4.672 3.381 1.00 64.12 87 VAL A C 1
ATOM 668 O O . VAL A 1 87 ? -6.100 4.700 4.565 1.00 64.12 87 VAL A O 1
ATOM 671 N N . ARG A 1 88 ? -6.256 5.544 2.494 1.00 62.78 88 ARG A N 1
ATOM 672 C CA . ARG A 1 88 ? -7.227 6.588 2.876 1.00 62.78 88 ARG A CA 1
ATOM 673 C C . ARG A 1 88 ? -8.558 5.992 3.345 1.00 62.78 88 ARG A C 1
ATOM 675 O O . ARG A 1 8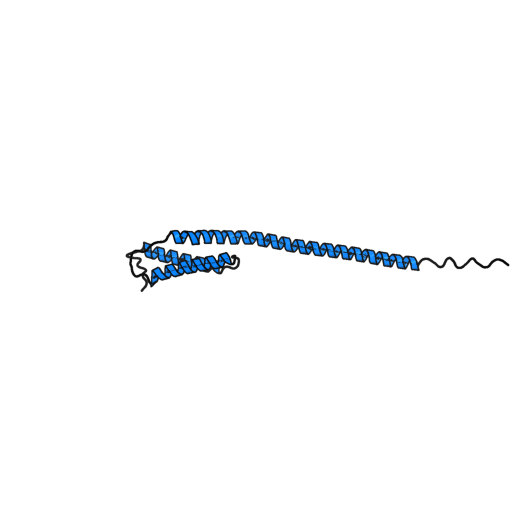8 ? -9.076 6.411 4.380 1.00 62.78 88 ARG A O 1
ATOM 682 N N . SER A 1 89 ? -9.084 4.986 2.648 1.00 59.69 89 SER A N 1
ATOM 683 C CA . SER A 1 89 ? -10.370 4.356 2.987 1.00 59.69 89 SER A CA 1
ATOM 684 C C . SER A 1 89 ? -10.312 3.479 4.244 1.00 59.69 89 SER A C 1
ATOM 686 O O . SER A 1 89 ? -11.264 3.453 5.029 1.00 59.69 89 SER A O 1
ATOM 688 N N . ALA A 1 90 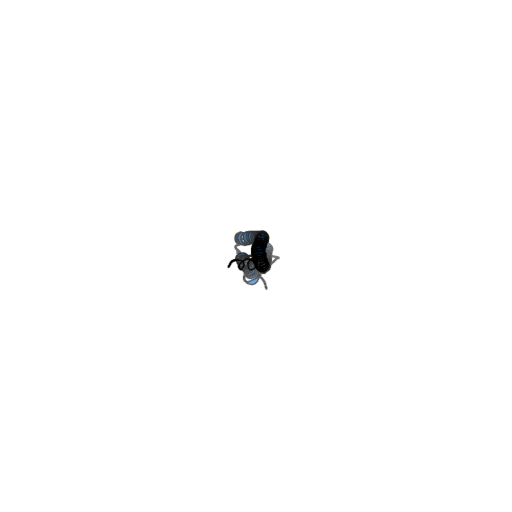? -9.186 2.806 4.500 1.00 61.88 90 ALA A N 1
ATOM 689 C CA . ALA A 1 90 ? -8.994 1.989 5.701 1.00 61.88 90 ALA A CA 1
ATOM 690 C C . ALA A 1 90 ? -9.106 2.811 7.000 1.00 61.88 90 ALA A C 1
ATOM 692 O O . ALA A 1 90 ? -9.642 2.332 8.007 1.00 61.88 90 ALA A O 1
ATOM 693 N N . ASN A 1 91 ? -8.674 4.075 6.965 1.00 61.09 91 ASN A N 1
ATOM 694 C CA . ASN A 1 91 ? -8.750 4.988 8.104 1.00 61.09 91 ASN A CA 1
ATOM 695 C C . ASN A 1 91 ? -10.191 5.393 8.455 1.00 61.09 91 ASN A C 1
ATOM 697 O O . ASN A 1 91 ? -10.508 5.552 9.637 1.00 61.09 91 ASN A O 1
ATOM 701 N N . LEU A 1 92 ? -11.091 5.498 7.470 1.00 64.44 92 LEU A N 1
ATOM 702 C CA . LEU A 1 92 ? -12.508 5.774 7.729 1.00 64.44 92 LEU A CA 1
ATOM 703 C C . LEU A 1 92 ? -13.219 4.560 8.342 1.00 64.44 92 LEU A C 1
ATOM 705 O O . LEU A 1 92 ? -13.920 4.696 9.349 1.00 64.44 92 LEU A O 1
ATOM 709 N N . HIS A 1 93 ? -13.000 3.357 7.805 1.00 61.44 93 HIS A N 1
ATOM 710 C CA . HIS A 1 93 ? -13.673 2.153 8.304 1.00 61.44 93 HIS A CA 1
ATOM 711 C C . HIS A 1 93 ? -13.200 1.727 9.702 1.00 61.44 93 HIS A C 1
ATOM 713 O O . HIS A 1 93 ? -14.019 1.280 10.512 1.00 61.44 93 HIS A O 1
ATOM 719 N N . ARG A 1 94 ? -11.919 1.931 10.048 1.00 63.81 94 ARG A N 1
ATOM 720 C CA . ARG A 1 94 ? -11.421 1.710 11.422 1.00 63.81 94 ARG A CA 1
ATOM 721 C C . ARG A 1 94 ? -12.083 2.646 12.440 1.00 63.81 94 ARG A C 1
ATOM 723 O O . ARG A 1 94 ? -12.382 2.221 13.559 1.00 63.81 94 ARG A O 1
ATOM 730 N N . ARG A 1 95 ? -12.381 3.893 12.061 1.00 67.44 95 ARG A N 1
ATOM 731 C CA . ARG A 1 95 ? -13.105 4.851 12.918 1.00 67.44 95 ARG A CA 1
ATOM 732 C C . ARG A 1 95 ? -14.580 4.477 13.082 1.00 67.44 95 ARG A C 1
ATOM 734 O O . ARG A 1 95 ? -15.108 4.570 14.187 1.00 67.44 95 ARG A O 1
ATOM 741 N N . ALA A 1 96 ? -15.224 3.992 12.022 1.00 71.94 96 ALA A N 1
ATOM 742 C CA . ALA A 1 96 ? -16.612 3.536 12.082 1.00 71.94 96 ALA A CA 1
ATOM 743 C C . ALA A 1 96 ? -16.780 2.294 12.980 1.00 71.94 96 ALA A C 1
ATOM 745 O O . ALA A 1 96 ? -17.609 2.301 13.890 1.00 71.94 96 ALA A O 1
ATOM 746 N N . ARG A 1 97 ? -15.936 1.264 12.808 1.00 74.62 97 ARG A N 1
ATOM 747 C CA . ARG A 1 97 ? -16.008 0.031 13.617 1.00 74.62 97 ARG A CA 1
ATOM 748 C C . ARG A 1 97 ? -15.684 0.254 15.094 1.00 74.62 97 ARG A C 1
ATOM 750 O O . ARG A 1 97 ? -16.323 -0.341 15.956 1.00 74.62 97 ARG A O 1
ATOM 757 N N . SER A 1 98 ? -14.725 1.125 15.408 1.00 76.25 98 SER A N 1
ATOM 758 C CA . SER A 1 98 ? -14.394 1.451 16.804 1.00 76.25 98 SER A CA 1
ATOM 759 C C . SER A 1 98 ? -15.505 2.244 17.500 1.00 76.25 98 SER A C 1
ATOM 761 O O . SER A 1 98 ? -15.802 1.969 18.662 1.00 76.25 98 SER A O 1
ATOM 763 N N . ARG A 1 99 ? -16.184 3.162 16.793 1.00 77.75 99 ARG A N 1
ATOM 764 C CA . ARG A 1 99 ? -17.396 3.834 17.297 1.00 77.75 99 ARG A CA 1
ATOM 765 C C . ARG A 1 99 ? -18.546 2.855 17.526 1.00 77.75 99 ARG A C 1
ATOM 767 O O . ARG A 1 99 ? -19.214 2.949 18.550 1.00 77.75 99 ARG A O 1
ATOM 774 N N . GLN A 1 100 ? -18.742 1.905 16.614 1.00 81.25 100 GLN A N 1
ATOM 775 C CA . GLN A 1 100 ? -19.785 0.888 16.739 1.00 81.25 100 GLN A CA 1
ATOM 776 C C . GLN A 1 100 ? -19.536 -0.039 17.936 1.00 81.25 100 GLN A C 1
ATOM 778 O O . GLN A 1 100 ? -20.441 -0.252 18.736 1.00 81.25 100 GLN A O 1
ATOM 783 N N . LYS A 1 101 ? -18.296 -0.514 18.125 1.00 80.81 101 LYS A N 1
ATOM 784 C CA . LYS A 1 101 ? -17.935 -1.375 19.262 1.00 80.81 101 LYS A CA 1
ATOM 785 C C . LYS A 1 101 ? -18.085 -0.651 20.604 1.00 80.81 101 LYS A C 1
ATOM 787 O O . LYS A 1 101 ? -18.610 -1.233 21.544 1.00 80.81 101 LYS A O 1
ATOM 792 N N . LYS A 1 102 ? -17.689 0.628 20.684 1.00 82.50 102 LYS A N 1
ATOM 793 C CA . LYS A 1 102 ? -17.908 1.452 21.888 1.00 82.50 102 LYS A CA 1
ATOM 794 C C . LYS A 1 102 ? -19.397 1.622 22.202 1.00 82.50 102 LYS A C 1
ATOM 796 O O . LYS A 1 102 ? -19.777 1.444 23.349 1.00 82.50 102 LYS A O 1
ATOM 801 N N . ARG A 1 103 ? -20.232 1.902 21.193 1.00 83.25 103 ARG A N 1
ATOM 802 C CA . ARG A 1 103 ? -21.690 2.027 21.366 1.00 83.25 103 ARG A CA 1
ATOM 803 C C . ARG A 1 103 ? -22.349 0.733 21.842 1.00 83.25 103 ARG A C 1
ATOM 805 O O . ARG A 1 103 ? -23.194 0.803 22.721 1.00 83.25 103 ARG A O 1
ATOM 812 N N . ALA A 1 104 ? -21.948 -0.417 21.299 1.00 83.75 104 ALA A N 1
ATOM 813 C CA . ALA A 1 104 ? -22.485 -1.712 21.718 1.00 83.75 104 ALA A CA 1
ATOM 814 C C . ALA A 1 104 ? -22.180 -2.010 23.198 1.00 83.75 104 ALA A C 1
ATOM 816 O O . ALA A 1 104 ? -23.078 -2.377 23.943 1.00 83.75 104 ALA A O 1
ATOM 817 N N . VAL A 1 105 ? -20.941 -1.757 23.639 1.00 86.81 105 VAL A N 1
ATOM 818 C CA . VAL A 1 105 ? -20.534 -1.955 25.043 1.00 86.81 105 VAL A CA 1
ATOM 819 C C . VAL A 1 105 ? -21.257 -0.995 25.991 1.00 86.81 105 VAL A C 1
ATOM 821 O O . VAL A 1 105 ? -21.614 -1.379 27.101 1.00 86.81 105 VAL A O 1
ATOM 824 N N . THR A 1 106 ? -21.468 0.259 25.578 1.00 89.38 106 THR A N 1
ATOM 825 C CA . THR A 1 106 ? -22.245 1.218 26.375 1.00 89.38 106 THR A CA 1
ATOM 826 C C . THR A 1 106 ? -23.683 0.738 26.547 1.00 89.38 106 THR A C 1
ATOM 828 O O . THR A 1 106 ? -24.151 0.665 27.675 1.00 89.38 106 THR A O 1
ATOM 831 N N . TYR A 1 107 ? -24.329 0.315 25.458 1.00 86.88 107 TYR A N 1
ATOM 832 C CA . TYR A 1 107 ? -25.708 -0.171 25.494 1.00 86.88 107 TYR A CA 1
ATOM 833 C C . TYR A 1 107 ? -25.877 -1.391 26.412 1.00 86.88 107 TYR A C 1
ATOM 835 O O . TYR A 1 107 ? -26.807 -1.451 27.208 1.00 86.88 107 TYR A O 1
ATOM 843 N N . GLU A 1 108 ? -24.936 -2.336 26.362 1.00 87.25 108 GLU A N 1
ATOM 844 C CA . GLU A 1 108 ? -24.946 -3.519 27.227 1.00 87.25 108 GLU A CA 1
ATOM 845 C C . GLU A 1 108 ? -24.796 -3.156 28.716 1.00 87.25 108 GLU A C 1
ATOM 847 O O . GLU A 1 108 ? -25.514 -3.688 29.561 1.00 87.25 108 GLU A O 1
ATOM 852 N N . ARG A 1 109 ? -23.916 -2.201 29.056 1.00 87.06 109 ARG A N 1
ATOM 853 C CA . ARG A 1 109 ? -23.769 -1.729 30.446 1.00 87.06 109 ARG A CA 1
ATOM 854 C C . ARG A 1 109 ? -25.008 -1.00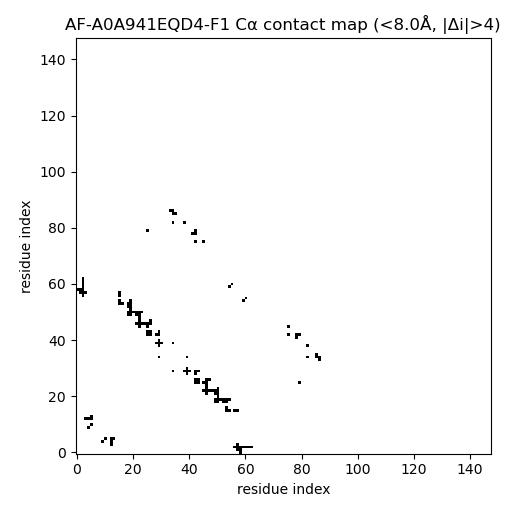9 30.959 1.00 87.06 109 ARG A C 1
ATOM 856 O O . ARG A 1 109 ? -25.316 -1.147 32.143 1.00 87.06 109 ARG A O 1
ATOM 863 N N . ASP A 1 110 ? -25.673 -0.244 30.102 1.00 89.56 110 ASP A N 1
ATOM 864 C CA . ASP A 1 110 ? -26.868 0.505 30.481 1.00 89.56 110 ASP A CA 1
ATOM 865 C C . ASP A 1 110 ? -28.021 -0.458 30.808 1.00 89.56 110 ASP A C 1
ATOM 867 O O . ASP A 1 110 ? -28.613 -0.341 31.879 1.00 89.56 110 ASP A O 1
ATOM 871 N N . LEU A 1 111 ? -28.230 -1.497 29.988 1.00 89.06 111 LEU A N 1
ATOM 872 C CA . LEU A 1 111 ? -29.232 -2.543 30.244 1.00 89.06 111 LEU A CA 1
ATOM 873 C C . LEU A 1 111 ? -28.982 -3.302 31.556 1.00 89.06 111 LEU A C 1
ATOM 875 O O . LEU 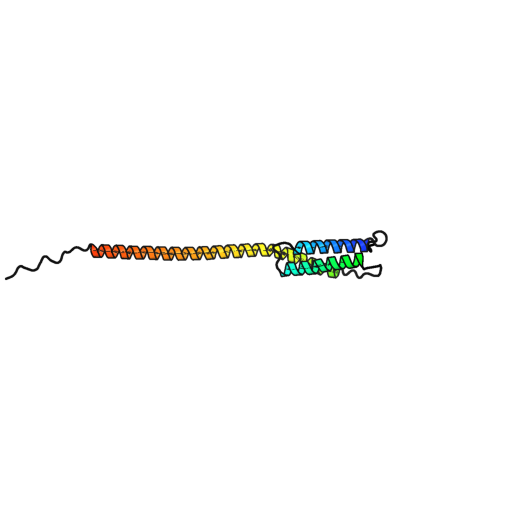A 1 111 ? -29.909 -3.535 32.330 1.00 89.06 111 LEU A O 1
ATOM 879 N N . VAL A 1 112 ? -27.730 -3.674 31.838 1.00 90.44 112 VAL A N 1
ATOM 880 C CA . VAL A 1 112 ? -27.380 -4.385 33.081 1.00 90.44 112 VAL A CA 1
ATOM 881 C C . VAL A 1 112 ? -27.586 -3.492 34.308 1.00 90.44 112 VAL A C 1
ATOM 883 O O . VAL A 1 112 ? -28.065 -3.963 35.339 1.00 90.44 112 VAL A O 1
ATOM 886 N N . ARG A 1 113 ? -27.262 -2.195 34.214 1.00 90.62 113 ARG A N 1
ATOM 887 C CA . ARG A 1 113 ? -27.532 -1.226 35.289 1.00 90.62 113 ARG A CA 1
ATOM 888 C C . ARG A 1 113 ? -29.019 -1.081 35.561 1.00 90.62 113 ARG A C 1
ATOM 890 O O . ARG A 1 113 ? -29.410 -1.011 36.723 1.00 90.62 113 ARG A O 1
ATOM 897 N N . GLU A 1 114 ? -29.820 -1.038 34.507 1.00 87.50 114 GLU A N 1
ATOM 898 C CA . GLU A 1 114 ? -31.268 -0.917 34.605 1.00 87.50 114 GLU A CA 1
ATOM 899 C C . GLU A 1 114 ? -31.873 -2.154 35.280 1.00 87.50 114 GLU A C 1
ATOM 901 O O . GLU A 1 114 ? -32.613 -2.028 36.254 1.00 87.50 114 GLU A O 1
ATOM 906 N N . GLN A 1 115 ? -31.456 -3.355 34.872 1.00 87.00 115 GLN A N 1
ATOM 907 C CA . GLN A 1 115 ? -31.880 -4.603 35.516 1.00 87.00 115 GLN A CA 1
ATOM 908 C C . GLN A 1 115 ? -31.464 -4.682 36.991 1.00 87.00 115 GLN A C 1
ATOM 910 O O . GLN A 1 115 ? -32.270 -5.070 37.838 1.00 87.00 115 GLN A O 1
ATOM 915 N N . ALA A 1 116 ? -30.234 -4.279 37.319 1.00 88.69 116 ALA A N 1
ATOM 916 C CA . ALA A 1 116 ? -29.749 -4.265 38.697 1.00 88.69 116 ALA A CA 1
ATOM 917 C C . ALA A 1 116 ? -30.523 -3.266 39.575 1.00 88.69 116 ALA A C 1
ATOM 919 O O . ALA A 1 116 ? -30.844 -3.574 40.723 1.00 88.69 116 ALA A O 1
ATOM 920 N N . ALA A 1 117 ? -30.861 -2.090 39.039 1.00 91.38 117 ALA A N 1
ATOM 921 C CA . ALA A 1 117 ? -31.672 -1.096 39.739 1.00 91.38 117 ALA A CA 1
ATOM 922 C C . ALA A 1 117 ? -33.094 -1.609 40.010 1.00 91.38 117 ALA A C 1
ATOM 924 O O . ALA A 1 117 ? -33.601 -1.455 41.121 1.00 91.38 117 ALA A O 1
ATOM 925 N N . VAL A 1 118 ? -33.712 -2.276 39.031 1.00 91.44 118 VAL A N 1
ATOM 926 C CA . VAL A 1 118 ? -35.044 -2.880 39.187 1.00 91.44 118 VAL A CA 1
ATOM 927 C C . VAL A 1 118 ? -35.025 -3.998 40.232 1.00 91.44 118 VAL A C 1
ATOM 929 O O . VAL A 1 118 ? -35.904 -4.044 41.091 1.00 91.44 118 VAL A O 1
ATOM 932 N N . GLN A 1 119 ? -34.005 -4.863 40.228 1.00 88.00 119 GLN A N 1
ATOM 933 C CA . GLN A 1 119 ? -33.857 -5.906 41.251 1.00 88.00 119 GLN A CA 1
ATOM 934 C C . GLN A 1 119 ? -33.653 -5.330 42.653 1.00 88.00 119 GLN A C 1
ATOM 936 O O . GLN A 1 119 ? -34.262 -5.817 43.605 1.00 88.00 119 GLN A O 1
ATOM 941 N N . ALA A 1 120 ? -32.841 -4.280 42.789 1.00 88.94 120 ALA A N 1
ATOM 942 C CA . ALA A 1 120 ? -32.631 -3.615 44.069 1.00 88.94 120 ALA A CA 1
ATOM 943 C C . ALA A 1 120 ? -33.930 -2.996 44.610 1.00 88.94 120 ALA A C 1
ATOM 945 O O . ALA A 1 120 ? -34.237 -3.157 45.790 1.00 88.94 120 ALA A O 1
ATOM 946 N N . ALA A 1 121 ? -34.720 -2.348 43.750 1.00 89.94 121 ALA A N 1
ATOM 947 C CA . ALA A 1 121 ? -36.016 -1.787 44.127 1.00 89.94 121 ALA A CA 1
ATOM 948 C C . ALA A 1 121 ? -37.008 -2.876 44.569 1.00 89.94 121 ALA A C 1
ATOM 950 O O . ALA A 1 121 ? -37.691 -2.722 45.582 1.00 89.94 121 ALA A O 1
ATOM 951 N N . LEU A 1 122 ? -37.051 -4.006 43.857 1.00 88.56 122 LEU A N 1
ATOM 952 C CA . LEU A 1 122 ? -37.929 -5.124 44.202 1.00 88.56 122 LEU A CA 1
ATOM 953 C C . LEU A 1 122 ? -37.533 -5.775 45.539 1.00 88.56 122 LEU A C 1
ATOM 955 O O . LEU A 1 122 ? -38.395 -6.063 46.368 1.00 88.56 122 LEU A O 1
ATOM 959 N N . ALA A 1 123 ? -36.231 -5.941 45.791 1.00 87.69 123 ALA A N 1
ATOM 960 C CA . ALA A 1 123 ? -35.721 -6.455 47.062 1.00 87.69 123 ALA A CA 1
ATOM 961 C C . ALA A 1 123 ? -36.070 -5.533 48.243 1.00 87.69 123 ALA A C 1
ATOM 963 O O . ALA A 1 123 ? -36.470 -6.010 49.305 1.00 87.69 123 ALA A O 1
ATOM 964 N N . GLN A 1 124 ? -35.974 -4.214 48.048 1.00 86.44 124 GLN A N 1
ATOM 965 C CA . GLN A 1 124 ? -36.379 -3.227 49.053 1.00 86.44 124 GLN A CA 1
ATOM 966 C C . GLN A 1 124 ? -37.885 -3.274 49.325 1.00 86.44 124 GLN A C 1
ATOM 968 O O . GLN A 1 124 ? -38.292 -3.228 50.484 1.00 86.44 124 GLN A O 1
ATOM 973 N N . ALA A 1 125 ? -38.711 -3.422 48.286 1.00 84.69 125 ALA A N 1
ATOM 974 C CA . ALA A 1 125 ? -40.157 -3.554 48.438 1.00 84.69 125 ALA A CA 1
ATOM 975 C C . ALA A 1 125 ? -40.534 -4.814 49.233 1.00 84.69 125 ALA A C 1
ATOM 977 O O . ALA A 1 125 ? -41.363 -4.742 50.139 1.00 84.69 125 ALA A O 1
ATOM 978 N N . HIS A 1 126 ? -39.886 -5.951 48.957 1.00 84.81 126 HIS A N 1
ATOM 979 C CA . HIS A 1 126 ? -40.085 -7.182 49.726 1.00 84.81 126 HIS A CA 1
ATOM 980 C C . HIS A 1 126 ? -39.656 -7.022 51.192 1.00 84.81 126 HIS A C 1
ATOM 982 O O . HIS A 1 126 ? -40.393 -7.430 52.091 1.00 84.81 126 HIS A O 1
ATOM 988 N N . ALA A 1 127 ? -38.509 -6.385 51.450 1.00 82.31 127 ALA A N 1
ATOM 989 C CA . ALA A 1 127 ? -38.043 -6.117 52.809 1.00 82.31 127 ALA A CA 1
ATOM 990 C C . ALA A 1 127 ? -39.026 -5.214 53.576 1.00 82.31 127 ALA A C 1
ATOM 992 O O . ALA A 1 127 ? -39.431 -5.552 54.689 1.00 82.31 127 ALA A O 1
ATOM 993 N N . ALA A 1 128 ? -39.490 -4.124 52.957 1.00 80.25 128 ALA A N 1
ATOM 994 C CA . ALA A 1 128 ? -40.476 -3.221 53.547 1.00 80.25 128 ALA A CA 1
ATOM 995 C C . ALA A 1 128 ? -41.808 -3.927 53.848 1.00 80.25 128 ALA A C 1
ATOM 997 O O . ALA A 1 128 ? -42.386 -3.717 54.913 1.00 80.25 128 ALA A O 1
ATOM 998 N N . HIS A 1 129 ? -42.267 -4.807 52.952 1.00 78.19 129 HIS A N 1
ATOM 999 C CA . HIS A 1 129 ? -43.491 -5.578 53.164 1.00 78.19 129 HIS A CA 1
ATOM 1000 C C . HIS A 1 129 ? -43.351 -6.544 54.347 1.00 78.19 129 HIS A C 1
ATOM 1002 O O . HIS A 1 129 ? -44.221 -6.575 55.209 1.00 78.19 129 HIS A O 1
ATOM 1008 N N . SER A 1 130 ? -42.227 -7.264 54.453 1.00 77.12 130 SER A N 1
ATOM 1009 C CA . SER A 1 130 ? -41.977 -8.185 55.573 1.00 77.12 130 SER A CA 1
ATOM 1010 C C . SER A 1 130 ? -41.903 -7.483 56.936 1.00 77.12 130 SER A C 1
ATOM 1012 O O . SER A 1 130 ? -42.400 -8.015 57.928 1.00 77.12 130 SER A O 1
ATOM 1014 N N . MET A 1 131 ? -41.359 -6.262 56.982 1.00 71.50 131 MET A N 1
ATOM 1015 C CA . MET A 1 131 ? -41.344 -5.439 58.195 1.00 71.50 131 MET A CA 1
ATOM 1016 C C . MET A 1 131 ? -42.738 -4.910 58.552 1.00 71.50 131 MET A C 1
ATOM 1018 O O . MET A 1 131 ? -43.103 -4.903 59.725 1.00 71.50 131 MET A O 1
ATOM 1022 N N . ALA A 1 132 ? -43.542 -4.519 57.558 1.00 67.31 132 ALA A N 1
ATOM 1023 C CA . ALA A 1 132 ? -44.924 -4.095 57.781 1.00 67.31 132 ALA A CA 1
ATOM 1024 C C . ALA A 1 132 ? -45.806 -5.245 58.302 1.00 67.31 132 ALA A C 1
ATOM 1026 O O . ALA A 1 132 ? -46.617 -5.030 59.200 1.00 67.31 132 ALA A O 1
ATOM 1027 N N . SER A 1 133 ? -45.606 -6.472 57.806 1.00 63.31 133 SER A N 1
ATOM 1028 C CA . SER A 1 133 ? -46.301 -7.669 58.298 1.00 63.31 133 SER A CA 1
ATOM 1029 C C . SER A 1 133 ? -45.894 -8.059 59.725 1.00 63.31 133 SER A C 1
ATOM 1031 O O . SER A 1 133 ? -46.720 -8.576 60.468 1.00 63.31 133 SER A O 1
ATOM 1033 N N . GLN A 1 134 ? -44.645 -7.805 60.136 1.00 64.62 134 GLN A N 1
ATOM 1034 C CA . GLN A 1 134 ? -44.195 -8.034 61.518 1.00 64.62 134 GLN A CA 1
ATOM 1035 C C . GLN A 1 134 ? -44.661 -6.946 62.500 1.00 64.62 134 GLN A C 1
ATOM 1037 O O . GLN A 1 134 ? -44.737 -7.207 63.697 1.00 64.62 134 GLN A O 1
ATOM 1042 N N . ALA A 1 135 ? -44.980 -5.743 62.012 1.00 58.62 135 ALA A N 1
ATOM 1043 C CA . ALA A 1 135 ? -45.441 -4.621 62.830 1.00 58.62 135 ALA A CA 1
ATOM 1044 C C . ALA A 1 135 ? -46.973 -4.560 63.009 1.00 58.62 135 ALA A C 1
ATOM 1046 O O . ALA A 1 135 ? -47.461 -3.694 63.737 1.00 58.62 135 ALA A O 1
ATOM 1047 N N . GLN A 1 136 ? -47.744 -5.452 62.373 1.00 54.19 136 GLN A N 1
ATOM 1048 C CA . GLN A 1 136 ? -49.181 -5.575 62.633 1.00 54.19 136 GLN A CA 1
ATOM 1049 C C . GLN A 1 136 ? -49.398 -6.119 64.061 1.00 54.19 136 GLN A C 1
ATOM 1051 O O . GLN A 1 136 ? -48.953 -7.225 64.368 1.00 54.19 136 GLN A O 1
ATOM 1056 N N . PRO A 1 137 ? -50.019 -5.332 64.963 1.00 54.66 137 PRO A N 1
ATOM 1057 C CA . PRO A 1 137 ? -49.995 -5.595 66.392 1.00 54.66 137 PRO A CA 1
ATOM 1058 C C . PRO A 1 137 ? -50.954 -6.723 66.767 1.00 54.66 137 PRO A C 1
ATOM 1060 O O . PRO A 1 137 ? -52.014 -6.897 66.168 1.00 54.66 137 PRO A O 1
ATOM 1063 N N . ALA A 1 138 ? -50.580 -7.435 67.826 1.00 53.53 138 ALA A N 1
ATOM 1064 C CA . ALA A 1 138 ? -51.398 -8.374 68.578 1.00 53.53 138 ALA A CA 1
ATOM 1065 C C . ALA A 1 138 ? -52.656 -7.698 69.180 1.00 53.53 138 ALA A C 1
ATOM 1067 O O . ALA A 1 138 ? -52.735 -7.472 70.383 1.00 53.53 138 ALA A O 1
ATOM 1068 N N . VAL A 1 139 ? -53.643 -7.364 68.343 1.00 55.06 139 VAL A N 1
ATOM 1069 C CA . VAL A 1 139 ? -54.970 -6.841 68.727 1.00 55.06 139 VAL A CA 1
ATOM 1070 C C . VAL A 1 139 ? -56.043 -7.827 68.261 1.00 55.06 139 VAL A C 1
ATOM 1072 O O . VAL A 1 139 ? -56.861 -7.527 67.398 1.00 55.06 139 VAL A O 1
ATOM 1075 N N . SER A 1 140 ? -56.015 -9.047 68.798 1.00 54.59 140 SER A N 1
ATOM 1076 C CA . SER A 1 140 ? -57.118 -10.009 68.619 1.00 54.59 140 SER A CA 1
ATOM 1077 C C . SER A 1 140 ? -57.152 -11.121 69.680 1.00 54.59 140 SER A C 1
ATOM 1079 O O . SER A 1 140 ? -57.666 -12.200 69.412 1.00 54.59 140 SER A O 1
ATOM 1081 N N . ALA A 1 141 ? -56.626 -10.878 70.888 1.00 54.56 141 ALA A N 1
ATOM 1082 C CA . ALA A 1 141 ? -56.633 -11.866 71.978 1.00 54.56 141 ALA A CA 1
ATOM 1083 C C . ALA A 1 141 ? -57.244 -11.352 73.298 1.00 54.56 141 ALA A C 1
ATOM 1085 O O . ALA A 1 141 ? -56.962 -11.921 74.346 1.00 54.56 141 ALA A O 1
ATOM 1086 N N . ASP A 1 142 ? -58.073 -10.303 73.262 1.00 51.66 142 ASP A N 1
ATOM 1087 C CA . ASP A 1 142 ? -58.745 -9.778 74.459 1.00 51.66 142 ASP A CA 1
ATOM 1088 C C . ASP A 1 142 ? -60.225 -9.515 74.144 1.00 51.66 142 ASP A C 1
ATOM 1090 O O . ASP A 1 142 ? -60.608 -8.462 73.637 1.00 51.66 142 ASP A O 1
ATOM 1094 N N . GLY A 1 143 ? -61.054 -10.548 74.301 1.00 55.16 143 GLY A N 1
ATOM 1095 C CA . GLY A 1 143 ? -62.476 -10.476 73.961 1.00 55.16 143 GLY A CA 1
ATOM 1096 C C . GLY A 1 143 ? -63.206 -11.815 73.945 1.00 55.16 143 GLY A C 1
ATOM 1097 O O . GLY A 1 143 ? -64.052 -12.016 73.080 1.00 55.16 143 GLY A O 1
ATOM 1098 N N . GLN A 1 144 ? -62.880 -12.757 74.841 1.00 56.97 144 GLN A N 1
ATOM 1099 C CA . GLN A 1 144 ? -63.673 -13.986 74.976 1.00 56.97 144 GLN A CA 1
ATOM 1100 C C . GLN A 1 144 ? -63.580 -14.619 76.376 1.00 56.97 144 GLN A C 1
ATOM 1102 O O . GLN A 1 144 ? -63.023 -15.698 76.530 1.00 56.97 144 GLN A O 1
ATOM 1107 N N . SER A 1 145 ? -64.137 -13.961 77.399 1.00 53.06 145 SER A N 1
ATOM 1108 C CA . SER A 1 145 ? -64.590 -14.628 78.637 1.00 53.06 145 SER A CA 1
ATOM 1109 C C . SER A 1 145 ? -65.444 -13.684 79.495 1.00 53.06 145 SER A C 1
ATOM 1111 O O . SER A 1 145 ? -64.995 -13.156 80.510 1.00 53.06 145 SER A O 1
ATOM 1113 N N . ALA A 1 146 ? -66.679 -13.450 79.071 1.00 52.72 146 ALA A N 1
ATOM 1114 C CA . ALA A 1 146 ? -67.741 -12.960 79.939 1.00 52.72 146 ALA A CA 1
ATOM 1115 C C . ALA A 1 146 ? -69.037 -13.588 79.432 1.00 52.72 146 ALA A C 1
ATOM 1117 O O . ALA A 1 146 ? -69.659 -13.021 78.547 1.00 52.72 146 ALA A O 1
ATOM 1118 N N . ASP A 1 147 ? -69.334 -14.807 79.886 1.00 56.91 147 ASP A N 1
ATOM 1119 C CA . ASP A 1 147 ? -70.689 -15.354 80.013 1.00 56.91 147 ASP A CA 1
ATOM 1120 C C . ASP A 1 147 ? -70.634 -16.727 80.710 1.00 56.91 147 ASP A C 1
ATOM 1122 O O . ASP A 1 147 ? -69.803 -17.569 80.359 1.00 56.91 147 ASP A O 1
ATOM 1126 N N . ALA A 1 148 ? -71.581 -16.908 81.640 1.00 55.12 148 ALA A N 1
ATOM 1127 C CA . ALA A 1 148 ? -71.904 -18.066 82.492 1.00 55.12 148 ALA A CA 1
ATOM 1128 C C . ALA A 1 148 ? -71.154 -18.210 83.831 1.00 55.12 148 ALA A C 1
ATOM 1130 O O . ALA A 1 148 ? -69.986 -18.655 83.857 1.00 55.12 148 ALA A O 1
#

Solvent-accessible surface area (backbone atoms only — not comparable to full-atom values): 8407 Å² total; per-residue (Å²): 137,61,56,63,43,65,85,87,38,43,69,60,38,50,48,38,49,54,35,29,54,51,8,50,51,31,38,59,59,31,70,47,89,77,59,52,71,66,49,25,53,50,29,38,54,47,9,50,50,33,29,49,52,18,49,41,53,35,66,73,40,87,83,75,96,74,85,80,61,64,70,67,55,49,56,56,52,55,47,49,54,50,44,58,50,48,48,61,53,51,58,53,53,55,53,52,54,54,52,51,54,53,51,52,55,50,54,54,51,52,54,52,50,51,52,52,50,53,51,51,53,50,52,49,52,52,51,52,49,56,52,53,65,69,65,61,72,96,82,82,85,84,87,86,88,87,82,137

Sequence (148 aa):
MGNLDFNNHAGFSWYCILLAVSGVLLLGLSVLPGLNVAGRVLNLLFGLGFLGYGCYLIFLFHGGQYLVFFQAFIVPVLLLINSIRGVRSANLHRRARSRQKKRAVTYERDLVREQAAVQAALAQAHAAHSMASQAQPAVSADGQSADA

Foldseek 3Di:
DWPQDCPPCVPLNVQLVVLLVQLVVLQVLLPDPQFDPVLNVVSPVSSCVSNVVSVCNTHVDDDDDDDPPVVSVVVVVVSVVVRVVSSVVSVVVVVVVVVVVVVVVVVVVVVVVVVVVVVVVVVVVVVVVVVVVVPPDPPPDPDDDDDD

Secondary structure (DSSP, 8-state):
--S--TTT-HHHHHHHHHHHHHHHHHHHHHHSTTS-HHHHHHHHHHHHHHHHHHHHHHHT--SS-----GGGGHHHHHHHHHHHHHHHHHHHHHHHHHHHHHHHHHHHHHHHHHHHHHHHHHHHHHHHHHHHHHSS---SSS------

Radius of gyration: 40.26 Å; Cα contacts (8 Å, |Δi|>4): 77; chains: 1; bounding box: 104×27×112 Å

pLDDT: mean 72.49, std 11.08, range [45.16, 91.44]

Organism: NCBI:txid1508375

Mean predicted aligned error: 16.03 Å